Protein AF-A0A939A9L4-F1 (afdb_monomer)

Structure (mmCIF, N/CA/C/O backbone):
data_AF-A0A939A9L4-F1
#
_entry.id   AF-A0A939A9L4-F1
#
loop_
_atom_site.group_PDB
_atom_site.id
_atom_site.type_symbol
_atom_site.label_atom_id
_atom_site.label_alt_id
_atom_site.label_comp_id
_atom_site.label_asym_id
_atom_site.label_entity_id
_atom_site.label_seq_id
_atom_site.pdbx_PDB_ins_code
_atom_site.Cartn_x
_atom_site.Cartn_y
_atom_site.Cartn_z
_atom_site.occupancy
_atom_site.B_iso_or_equiv
_atom_site.auth_seq_id
_atom_site.auth_comp_id
_atom_site.auth_asym_id
_atom_site.auth_atom_id
_atom_site.pdbx_PDB_model_num
ATOM 1 N N . MET A 1 1 ? 27.264 31.096 -2.416 1.00 32.06 1 MET A N 1
ATOM 2 C CA . MET A 1 1 ? 27.927 30.562 -3.626 1.00 32.06 1 MET A CA 1
ATOM 3 C C . 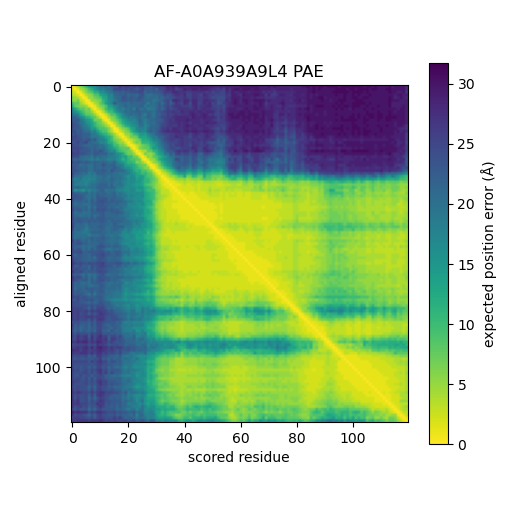MET A 1 1 ? 29.038 29.619 -3.184 1.00 32.06 1 MET A C 1
ATOM 5 O O . MET A 1 1 ? 30.077 30.097 -2.754 1.00 32.06 1 MET A O 1
ATOM 9 N N . GLN A 1 2 ? 28.815 28.304 -3.213 1.00 33.88 2 GLN A N 1
ATOM 10 C CA . GLN A 1 2 ? 29.848 27.302 -2.927 1.00 33.88 2 GLN A CA 1
ATOM 11 C C . GLN A 1 2 ? 29.929 26.345 -4.116 1.00 33.88 2 GLN A C 1
ATOM 13 O O . GLN A 1 2 ? 28.911 25.849 -4.593 1.00 33.88 2 GLN A O 1
ATOM 18 N N . LYS A 1 3 ? 31.145 26.206 -4.649 1.00 31.78 3 LYS A N 1
ATOM 19 C CA . LYS A 1 3 ? 31.475 25.467 -5.868 1.00 31.78 3 LYS A CA 1
ATOM 20 C C . LYS A 1 3 ? 31.262 23.967 -5.661 1.00 31.78 3 LYS A C 1
ATOM 22 O O . LYS A 1 3 ? 31.749 23.411 -4.683 1.00 31.78 3 LYS A O 1
ATOM 27 N N . ILE A 1 4 ? 30.596 23.327 -6.618 1.00 31.12 4 ILE A N 1
ATOM 28 C CA . ILE A 1 4 ? 30.567 21.870 -6.772 1.00 31.12 4 ILE A CA 1
ATOM 29 C C . ILE A 1 4 ? 31.824 21.487 -7.553 1.00 31.12 4 ILE A C 1
ATOM 31 O O . ILE A 1 4 ? 32.011 21.948 -8.679 1.00 31.12 4 ILE A O 1
ATOM 35 N N . GLN A 1 5 ? 32.694 20.683 -6.948 1.00 33.31 5 GLN A N 1
ATOM 36 C CA . GLN A 1 5 ? 33.866 20.118 -7.610 1.00 33.31 5 GLN A CA 1
ATOM 37 C C . GLN A 1 5 ? 33.521 18.697 -8.067 1.00 33.31 5 GLN A C 1
ATOM 39 O O . GLN A 1 5 ? 33.057 17.876 -7.279 1.00 33.31 5 GLN A O 1
ATOM 44 N N . LYS A 1 6 ? 33.666 18.457 -9.370 1.00 32.97 6 LYS A N 1
ATOM 45 C CA . LYS A 1 6 ? 33.382 17.193 -10.058 1.00 32.97 6 LYS A CA 1
ATOM 46 C C . LYS A 1 6 ? 34.563 16.241 -9.825 1.00 32.97 6 LYS A C 1
ATOM 48 O O . LYS A 1 6 ? 35.702 16.678 -9.966 1.00 32.97 6 LYS A O 1
ATOM 53 N N . CYS A 1 7 ? 34.303 14.988 -9.454 1.00 30.02 7 CYS A N 1
ATOM 54 C CA . CYS A 1 7 ? 35.334 13.948 -9.413 1.00 30.02 7 CYS A CA 1
ATOM 55 C C . CYS A 1 7 ? 35.335 13.189 -10.740 1.00 30.02 7 CYS A C 1
ATOM 57 O O . CYS A 1 7 ? 34.316 12.613 -11.123 1.00 30.02 7 CYS A O 1
ATOM 59 N N . ASP A 1 8 ? 36.483 13.196 -11.410 1.00 38.06 8 ASP A N 1
ATOM 60 C CA . ASP A 1 8 ? 36.776 12.367 -12.572 1.00 38.06 8 ASP A CA 1
ATOM 61 C C . ASP A 1 8 ? 37.254 10.992 -12.082 1.00 38.06 8 ASP A C 1
ATOM 63 O O . ASP A 1 8 ? 38.146 10.893 -11.239 1.00 38.06 8 ASP A O 1
ATOM 67 N N . CYS A 1 9 ? 36.636 9.919 -12.570 1.00 37.09 9 CYS A N 1
ATOM 68 C CA . CYS A 1 9 ? 37.064 8.545 -12.305 1.00 37.09 9 CYS A CA 1
ATOM 69 C C . CYS A 1 9 ? 37.120 7.799 -13.638 1.00 37.09 9 CYS A C 1
ATOM 71 O O . CYS A 1 9 ? 36.198 7.077 -14.013 1.00 37.09 9 CYS A O 1
ATOM 73 N N . GLU A 1 10 ? 38.201 8.036 -14.377 1.00 35.88 10 GLU A N 1
ATOM 74 C CA . GLU A 1 10 ? 38.665 7.129 -15.419 1.00 35.88 10 GLU A CA 1
ATOM 75 C C . GLU A 1 10 ? 39.222 5.866 -14.749 1.00 35.88 10 GLU A C 1
ATOM 77 O O . GLU A 1 10 ? 39.927 5.948 -13.745 1.00 35.88 10 GLU A O 1
ATOM 82 N N . ASN A 1 11 ? 38.943 4.712 -15.351 1.00 32.00 11 ASN A N 1
ATOM 83 C CA . ASN A 1 11 ? 39.471 3.381 -15.023 1.00 32.00 11 ASN A CA 1
ATOM 84 C C . ASN A 1 11 ? 38.650 2.579 -14.008 1.00 32.00 11 ASN A C 1
AT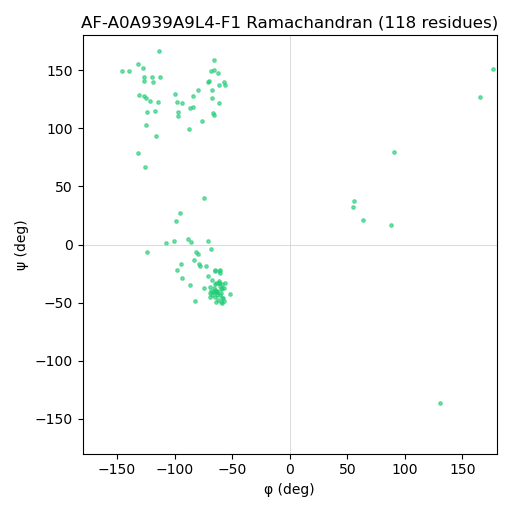OM 86 O O . ASN A 1 11 ? 38.986 2.424 -12.835 1.00 32.00 11 ASN A O 1
ATOM 90 N N . GLY A 1 12 ? 37.578 1.985 -14.538 1.00 43.22 12 GLY A N 1
ATOM 91 C CA . GLY A 1 12 ? 36.950 0.821 -13.936 1.00 43.22 12 GLY A CA 1
ATOM 92 C C . GLY A 1 12 ? 37.865 -0.406 -13.952 1.00 43.22 12 GLY A C 1
ATOM 93 O O . GLY A 1 12 ? 38.701 -0.556 -14.838 1.00 43.22 12 GLY A O 1
ATOM 94 N N . GLN A 1 13 ? 37.677 -1.270 -12.957 1.00 33.72 13 GLN A N 1
ATOM 95 C CA . GLN A 1 13 ? 37.380 -2.707 -13.055 1.00 33.72 13 GLN A CA 1
ATOM 96 C C . GLN A 1 13 ? 37.613 -3.341 -11.673 1.00 33.72 13 GLN A C 1
ATOM 98 O O . GLN A 1 13 ? 38.679 -3.184 -11.086 1.00 33.72 13 GLN A O 1
ATOM 103 N N . ALA A 1 14 ? 36.621 -4.068 -11.151 1.00 34.31 14 ALA A N 1
ATOM 104 C CA . ALA A 1 14 ? 36.776 -4.899 -9.957 1.00 34.31 14 ALA A CA 1
ATOM 105 C C . ALA A 1 14 ? 36.367 -6.334 -10.300 1.00 34.31 14 ALA A C 1
ATOM 107 O O . ALA A 1 14 ? 35.217 -6.614 -10.635 1.00 34.31 14 ALA A O 1
ATOM 108 N N . GLN A 1 15 ? 37.359 -7.219 -10.256 1.00 42.12 15 GLN A N 1
ATOM 109 C CA . GLN A 1 15 ? 37.302 -8.618 -10.652 1.00 42.12 15 GLN A CA 1
ATOM 110 C C . GLN A 1 15 ? 37.541 -9.507 -9.419 1.00 42.12 15 GLN A C 1
ATOM 112 O O . GLN A 1 15 ? 38.696 -9.783 -9.106 1.00 42.12 15 GLN A O 1
ATOM 117 N N . LYS A 1 16 ? 36.472 -9.953 -8.733 1.00 35.03 16 LYS A N 1
ATOM 118 C CA . LYS A 1 16 ? 36.314 -11.280 -8.076 1.00 35.03 16 LYS A CA 1
ATOM 119 C C . LYS A 1 16 ? 34.968 -11.401 -7.316 1.00 35.03 16 LYS A C 1
ATOM 121 O O . LYS A 1 16 ? 34.439 -10.378 -6.891 1.00 35.03 16 LYS A O 1
ATOM 126 N N . PRO A 1 17 ? 34.393 -12.615 -7.172 1.00 42.66 17 PRO A N 1
ATOM 127 C CA . PRO A 1 17 ? 32.973 -12.812 -6.849 1.00 42.66 17 PRO A CA 1
ATOM 128 C C . PRO A 1 17 ? 32.617 -13.018 -5.355 1.00 42.66 17 PRO A C 1
ATOM 130 O O . PRO A 1 17 ? 31.575 -13.607 -5.067 1.00 42.66 17 PRO A O 1
ATOM 133 N N . ASP A 1 18 ? 33.408 -12.496 -4.406 1.00 44.75 18 ASP A N 1
ATOM 134 C CA . ASP A 1 18 ? 33.253 -12.811 -2.968 1.00 44.75 18 ASP A CA 1
ATOM 135 C C . ASP A 1 18 ? 33.061 -11.552 -2.076 1.00 44.75 18 ASP A C 1
ATOM 137 O O . ASP A 1 18 ? 32.747 -11.661 -0.892 1.00 44.75 18 ASP A O 1
ATOM 141 N N . ASP A 1 19 ? 33.185 -10.342 -2.641 1.00 41.09 19 ASP A N 1
ATOM 142 C CA . ASP A 1 19 ? 33.303 -9.059 -1.913 1.00 41.09 19 ASP A CA 1
ATOM 143 C C . ASP A 1 19 ? 31.991 -8.249 -1.782 1.00 41.09 19 ASP A C 1
ATOM 145 O O . ASP A 1 19 ? 32.008 -7.041 -1.524 1.00 41.09 19 ASP A O 1
ATOM 149 N N . PHE A 1 20 ? 30.817 -8.875 -1.930 1.00 42.59 20 PHE A N 1
ATOM 150 C CA . PHE A 1 20 ? 29.533 -8.147 -1.968 1.00 42.59 20 PHE A CA 1
ATOM 151 C C . PHE A 1 20 ? 29.224 -7.350 -0.678 1.00 42.59 20 PHE A C 1
ATOM 153 O O . PHE A 1 20 ? 28.475 -6.376 -0.718 1.00 42.59 20 PHE A O 1
ATOM 160 N N . TYR A 1 21 ? 29.836 -7.702 0.461 1.00 47.25 21 TYR A N 1
ATOM 161 C CA . TYR A 1 21 ? 29.602 -7.035 1.750 1.00 47.25 21 TYR A CA 1
ATOM 162 C C . TYR A 1 21 ? 30.594 -5.906 2.089 1.00 47.25 21 TYR A C 1
ATOM 164 O O . TYR A 1 21 ? 30.279 -5.067 2.933 1.00 47.25 21 TYR A O 1
ATOM 172 N N . ALA A 1 22 ? 31.751 -5.814 1.424 1.00 37.84 22 ALA A N 1
ATOM 173 C CA . ALA A 1 22 ? 32.743 -4.763 1.698 1.00 37.84 22 ALA A CA 1
ATOM 174 C C . ALA A 1 22 ? 32.445 -3.432 0.972 1.00 37.84 22 ALA A C 1
ATOM 176 O O . ALA A 1 22 ? 32.989 -2.389 1.326 1.00 37.84 22 ALA A O 1
ATOM 177 N N . LEU A 1 23 ? 31.524 -3.441 0.001 1.00 40.00 23 LEU A N 1
ATOM 178 C CA . LEU A 1 23 ? 31.084 -2.262 -0.758 1.00 40.00 23 LEU A CA 1
ATOM 179 C C . LEU A 1 23 ? 29.950 -1.464 -0.083 1.00 40.00 23 LEU A C 1
ATOM 181 O O . LEU A 1 23 ? 29.495 -0.460 -0.636 1.00 40.00 23 LEU A O 1
ATOM 185 N N . CYS A 1 24 ? 29.499 -1.863 1.114 1.00 35.44 24 CYS A N 1
ATOM 186 C CA . CYS A 1 24 ? 28.407 -1.180 1.820 1.00 35.44 24 CYS A CA 1
ATOM 187 C C . CYS A 1 24 ? 28.743 0.286 2.156 1.00 35.44 24 CYS A C 1
ATOM 189 O O . CYS A 1 24 ? 27.867 1.148 2.116 1.00 35.44 24 CYS A O 1
ATOM 191 N N . SER A 1 25 ? 30.012 0.600 2.427 1.00 33.19 25 SER A N 1
ATOM 192 C CA . SER A 1 25 ? 30.463 1.968 2.715 1.00 33.19 25 SER A CA 1
ATOM 193 C C . SER A 1 25 ? 30.619 2.841 1.461 1.00 33.19 25 SER A C 1
ATOM 195 O O . SER A 1 25 ? 30.594 4.065 1.568 1.00 33.19 25 SER A O 1
ATOM 197 N N . ILE A 1 26 ? 30.723 2.244 0.267 1.00 47.38 26 ILE A N 1
ATOM 198 C CA . ILE A 1 26 ? 30.904 2.972 -1.001 1.00 47.38 26 ILE A CA 1
ATOM 199 C C . ILE A 1 26 ? 29.552 3.390 -1.606 1.00 47.38 26 ILE A C 1
ATOM 201 O O . ILE A 1 26 ? 29.425 4.506 -2.113 1.00 47.38 26 ILE A O 1
ATOM 205 N N . TRP A 1 27 ? 28.494 2.586 -1.450 1.00 37.84 27 TRP A N 1
ATOM 206 C CA . TRP A 1 27 ? 27.134 2.998 -1.841 1.00 37.84 27 TRP A CA 1
ATOM 207 C C . TRP A 1 27 ? 26.592 4.169 -1.016 1.00 37.84 27 TRP A C 1
ATOM 209 O O . TRP A 1 27 ? 25.740 4.919 -1.492 1.00 37.84 27 TRP A O 1
ATOM 219 N N . GLN A 1 28 ? 27.112 4.384 0.192 1.00 43.50 28 GLN A N 1
ATOM 220 C CA . GLN A 1 28 ? 26.678 5.488 1.044 1.00 43.50 28 GLN A CA 1
ATOM 221 C C . GLN A 1 28 ? 27.178 6.860 0.562 1.00 43.50 28 GLN A C 1
ATOM 223 O O . GLN A 1 28 ? 26.588 7.880 0.913 1.00 43.50 28 GLN A O 1
ATOM 228 N N . LEU A 1 29 ? 28.212 6.893 -0.290 1.00 44.38 29 LEU A N 1
ATOM 229 C CA . LEU A 1 29 ? 28.769 8.124 -0.864 1.00 44.38 29 LEU A CA 1
ATOM 230 C C . LEU A 1 29 ? 28.241 8.431 -2.278 1.00 44.38 29 LEU A C 1
ATOM 232 O O . LEU A 1 29 ? 28.216 9.596 -2.667 1.00 44.38 29 LEU A O 1
ATOM 236 N N . PHE A 1 30 ? 27.742 7.428 -3.013 1.00 43.59 30 PHE A N 1
ATOM 237 C CA . PHE A 1 30 ? 27.125 7.597 -4.343 1.00 43.59 30 PHE A CA 1
ATOM 238 C C . PHE A 1 30 ? 25.593 7.428 -4.358 1.00 43.59 30 PHE A C 1
ATOM 240 O O . PHE A 1 30 ? 24.964 7.569 -5.405 1.00 43.59 30 PHE A O 1
ATOM 247 N N . GLY A 1 31 ? 24.966 7.181 -3.203 1.00 45.41 31 GLY A N 1
ATOM 248 C CA . GLY A 1 31 ? 23.521 6.972 -3.024 1.00 45.41 31 GLY A CA 1
ATOM 249 C C . GLY A 1 31 ? 22.664 8.241 -3.122 1.00 45.41 31 GLY A C 1
ATOM 250 O O . GLY A 1 31 ? 21.736 8.448 -2.336 1.00 45.41 31 GLY A O 1
ATOM 251 N N . GLY A 1 32 ? 22.981 9.135 -4.055 1.00 56.44 32 GLY A N 1
ATOM 252 C CA . GLY A 1 32 ? 22.122 10.262 -4.385 1.00 56.44 32 GLY A CA 1
ATOM 253 C C . GLY A 1 32 ? 20.952 9.785 -5.236 1.00 56.44 32 GLY A C 1
ATOM 254 O O . GLY A 1 32 ? 21.116 9.513 -6.419 1.00 56.44 32 GLY A O 1
ATOM 255 N N . SER A 1 33 ? 19.752 9.709 -4.666 1.00 65.50 33 SER A N 1
ATOM 256 C CA . SER A 1 33 ? 18.535 9.620 -5.478 1.00 65.50 33 SER A CA 1
ATOM 257 C C . SER A 1 33 ? 18.430 10.881 -6.347 1.00 65.50 33 SER A C 1
ATOM 259 O O . SER A 1 33 ? 18.387 11.985 -5.796 1.00 65.50 33 SER A O 1
ATOM 261 N N . TYR A 1 34 ? 18.384 10.722 -7.675 1.00 79.00 34 TYR A N 1
ATOM 262 C CA . TYR A 1 34 ? 18.291 11.836 -8.634 1.00 79.00 34 TYR A CA 1
ATOM 263 C C . TYR A 1 34 ? 17.034 12.694 -8.406 1.00 79.00 34 TYR A C 1
ATOM 265 O O . TYR A 1 34 ? 17.078 13.914 -8.535 1.00 79.00 34 TYR A O 1
ATOM 273 N N . LEU A 1 35 ? 15.938 12.062 -7.974 1.00 84.00 35 LEU A N 1
ATOM 274 C CA . LEU A 1 35 ? 14.696 12.719 -7.575 1.00 84.00 35 LEU A CA 1
ATOM 275 C C . LEU A 1 35 ? 14.275 12.265 -6.177 1.00 84.00 35 LEU A C 1
ATOM 277 O O . LEU A 1 35 ? 14.394 11.089 -5.832 1.00 84.00 35 LEU A O 1
ATOM 281 N N . ARG A 1 36 ? 13.762 13.205 -5.376 1.00 86.56 36 ARG A N 1
ATOM 282 C CA . ARG A 1 36 ? 13.184 12.940 -4.054 1.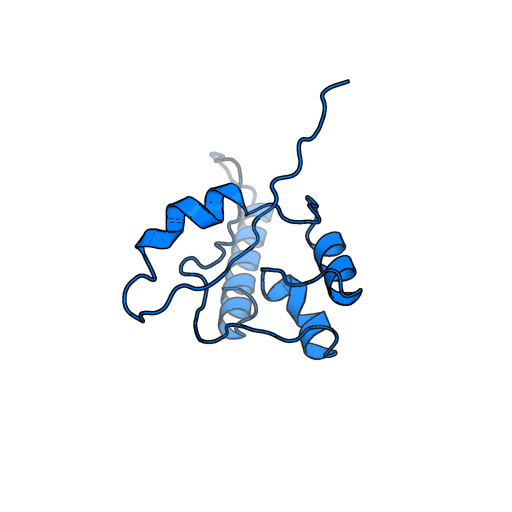00 86.56 36 ARG A CA 1
ATOM 283 C C . ARG A 1 36 ? 11.832 13.612 -3.946 1.00 86.56 36 ARG A C 1
ATOM 285 O O . ARG A 1 36 ? 11.718 14.816 -4.154 1.00 86.56 36 ARG A O 1
ATOM 292 N N . PHE A 1 37 ? 10.841 12.839 -3.536 1.00 88.00 37 PHE A N 1
ATOM 293 C CA . PHE A 1 37 ? 9.510 13.333 -3.227 1.00 88.00 37 PHE A CA 1
ATOM 294 C C . PHE A 1 37 ? 9.077 12.768 -1.876 1.00 88.00 37 PHE A C 1
ATOM 296 O O . PHE A 1 37 ? 9.551 11.717 -1.449 1.00 88.00 37 PHE A O 1
ATOM 303 N N . ASN A 1 38 ? 8.171 13.465 -1.202 1.00 91.25 38 ASN A N 1
ATOM 304 C CA . ASN A 1 38 ? 7.575 13.030 0.064 1.00 91.25 38 ASN A CA 1
ATOM 305 C C . ASN A 1 38 ? 6.173 12.423 -0.117 1.00 91.25 38 ASN A C 1
ATOM 307 O O . ASN A 1 38 ? 5.527 12.079 0.869 1.00 91.25 38 ASN A O 1
ATOM 311 N N . ASN A 1 39 ? 5.700 12.313 -1.359 1.00 91.81 39 ASN A N 1
ATOM 312 C CA . ASN A 1 39 ? 4.407 11.746 -1.704 1.00 91.81 39 ASN A CA 1
ATOM 313 C C . ASN A 1 39 ? 4.613 10.566 -2.656 1.00 91.81 39 ASN A C 1
ATOM 315 O O . ASN A 1 39 ? 5.185 10.720 -3.733 1.00 91.81 39 ASN A O 1
ATOM 319 N N . SER A 1 40 ? 4.108 9.402 -2.264 1.00 90.50 40 SER A N 1
ATOM 320 C CA . SER A 1 40 ? 4.181 8.166 -3.036 1.00 90.50 40 SER A CA 1
ATOM 321 C C . SER A 1 40 ? 3.475 8.232 -4.390 1.00 90.50 40 SER A C 1
ATOM 323 O O . SER A 1 40 ? 3.932 7.582 -5.323 1.00 90.50 40 SER A O 1
ATOM 325 N N . GLU A 1 41 ? 2.397 9.009 -4.528 1.00 92.88 41 GLU A N 1
ATOM 326 C CA . GLU A 1 41 ? 1.678 9.144 -5.805 1.00 92.88 41 GLU A CA 1
ATOM 327 C C . GLU A 1 41 ? 2.521 9.895 -6.838 1.00 92.88 41 GLU A C 1
ATOM 329 O O . GLU A 1 41 ? 2.630 9.470 -7.983 1.00 92.88 41 GLU A O 1
ATOM 334 N N . VAL A 1 42 ? 3.202 10.961 -6.412 1.00 94.19 42 VAL A N 1
ATOM 335 C CA . VAL A 1 42 ? 4.110 11.723 -7.283 1.00 94.19 42 VAL A CA 1
ATOM 336 C C . VAL A 1 42 ? 5.297 10.862 -7.713 1.00 94.19 42 VAL A C 1
ATOM 338 O O . VAL A 1 42 ? 5.715 10.917 -8.867 1.00 94.19 42 VAL A O 1
ATOM 341 N N . ILE A 1 43 ? 5.822 10.032 -6.804 1.00 93.75 43 ILE A N 1
ATOM 342 C CA . ILE A 1 43 ? 6.890 9.082 -7.134 1.00 93.75 43 ILE A CA 1
ATOM 343 C C . ILE A 1 43 ? 6.403 8.059 -8.166 1.00 93.75 43 ILE A C 1
ATOM 345 O O . ILE A 1 43 ? 7.129 7.768 -9.113 1.00 93.75 43 ILE A O 1
ATOM 349 N N . LEU A 1 44 ? 5.190 7.525 -7.997 1.00 94.38 44 LEU A N 1
ATOM 350 C CA . LEU A 1 44 ? 4.608 6.554 -8.921 1.00 94.38 44 LEU A CA 1
ATOM 351 C C . LEU A 1 44 ? 4.514 7.131 -10.339 1.00 94.38 44 LEU A C 1
ATOM 353 O O . LEU A 1 44 ? 5.013 6.515 -11.275 1.00 94.38 44 LEU A O 1
ATOM 357 N N . GLU A 1 45 ? 3.946 8.329 -10.481 1.00 94.44 45 GLU A N 1
ATOM 358 C CA . GLU A 1 45 ? 3.811 9.010 -11.774 1.00 94.44 45 GLU A CA 1
ATOM 359 C C . GLU A 1 45 ? 5.171 9.339 -12.402 1.00 94.44 45 GLU A C 1
ATOM 361 O O . GLU A 1 45 ? 5.375 9.128 -13.596 1.00 94.44 45 GLU A O 1
ATOM 366 N N . ALA A 1 46 ? 6.145 9.787 -11.603 1.00 93.00 46 ALA A N 1
ATOM 367 C CA . ALA A 1 46 ? 7.495 10.045 -12.098 1.00 93.00 46 ALA A CA 1
ATOM 368 C C . ALA A 1 46 ? 8.139 8.776 -12.683 1.00 93.00 46 ALA A C 1
ATOM 370 O O . ALA A 1 46 ? 8.785 8.824 -13.729 1.00 93.00 46 ALA A O 1
ATOM 371 N N . VAL A 1 47 ? 7.952 7.630 -12.025 1.00 93.75 47 VAL A N 1
ATOM 372 C CA . VAL A 1 47 ? 8.527 6.348 -12.455 1.00 93.75 47 VAL A CA 1
ATOM 373 C C . VAL A 1 47 ? 7.791 5.788 -13.670 1.00 93.75 47 VAL A C 1
ATOM 375 O O . VAL A 1 47 ? 8.451 5.289 -14.577 1.00 93.75 47 VAL A O 1
ATOM 378 N N . ILE A 1 48 ? 6.464 5.941 -13.745 1.00 94.62 48 ILE A N 1
ATOM 379 C CA . ILE A 1 48 ? 5.687 5.653 -14.964 1.00 94.62 48 ILE A CA 1
ATOM 380 C C . ILE A 1 48 ? 6.196 6.515 -16.131 1.00 94.62 48 ILE A C 1
ATOM 382 O O . ILE A 1 48 ? 6.335 6.028 -17.249 1.00 94.62 48 ILE A O 1
ATOM 386 N N . GLY A 1 49 ? 6.568 7.770 -15.863 1.00 93.25 49 GLY A N 1
ATOM 387 C CA . GLY A 1 49 ? 7.221 8.670 -16.817 1.00 93.25 49 GLY A CA 1
ATOM 388 C C . GLY A 1 49 ? 8.678 8.325 -17.158 1.00 93.25 49 GLY A C 1
ATOM 389 O O . GLY A 1 49 ? 9.313 9.072 -17.900 1.00 93.25 49 GLY A O 1
ATOM 390 N N . GLY A 1 50 ? 9.230 7.226 -16.634 1.00 91.44 50 GLY A N 1
ATOM 391 C CA . GLY A 1 50 ? 10.581 6.757 -16.952 1.00 91.44 50 GLY A CA 1
ATOM 392 C C . GLY A 1 50 ? 11.695 7.349 -16.084 1.00 91.44 50 GLY A C 1
ATOM 393 O O . GLY A 1 50 ? 12.865 7.246 -16.447 1.00 91.44 50 GLY A O 1
ATOM 394 N N . ALA A 1 51 ? 11.380 7.939 -14.926 1.00 90.06 51 ALA A N 1
ATOM 395 C CA . ALA A 1 51 ? 12.384 8.535 -14.037 1.00 90.06 51 ALA A CA 1
ATOM 396 C C . ALA A 1 51 ? 13.340 7.526 -13.359 1.00 90.06 51 ALA A C 1
ATOM 398 O O . ALA A 1 51 ? 14.257 7.944 -12.649 1.00 90.06 51 ALA A O 1
ATOM 399 N N . GLY A 1 52 ? 13.146 6.216 -13.558 1.00 90.31 52 GLY A N 1
ATOM 400 C CA . GLY A 1 52 ? 14.070 5.171 -13.115 1.00 90.31 52 GLY A CA 1
ATOM 401 C C . GLY A 1 52 ? 13.389 4.031 -12.361 1.00 90.31 52 GLY A C 1
ATOM 402 O O . GLY A 1 52 ? 12.350 3.533 -12.775 1.00 90.31 52 GLY A O 1
ATOM 403 N N . VAL A 1 53 ? 14.008 3.597 -11.261 1.00 91.12 53 VAL A N 1
ATOM 404 C CA . VAL A 1 53 ? 13.551 2.483 -10.415 1.00 91.12 53 VAL A CA 1
ATOM 405 C C . VAL A 1 53 ? 13.124 3.017 -9.050 1.00 91.12 53 VAL A C 1
ATOM 407 O O . VAL A 1 53 ? 13.749 3.931 -8.513 1.00 91.12 53 VAL A O 1
ATOM 410 N N . VAL A 1 54 ? 12.087 2.417 -8.463 1.00 91.12 54 VAL A N 1
ATOM 411 C CA . VAL A 1 54 ? 11.589 2.771 -7.131 1.00 91.12 54 VAL A CA 1
ATOM 412 C C . VAL A 1 54 ? 11.205 1.533 -6.328 1.00 91.12 54 VAL A C 1
ATOM 414 O O . VAL A 1 54 ? 10.736 0.538 -6.877 1.00 91.12 54 VAL A O 1
ATOM 417 N N . GLN A 1 55 ? 11.347 1.631 -5.009 1.00 88.75 55 GLN A N 1
ATOM 418 C CA . GLN A 1 55 ? 10.705 0.736 -4.059 1.00 88.75 55 GLN A CA 1
ATOM 419 C C . GLN A 1 55 ? 9.418 1.384 -3.527 1.00 88.75 55 GLN A C 1
ATOM 421 O O . GLN A 1 55 ? 9.471 2.406 -2.844 1.00 88.75 55 GLN A O 1
ATOM 426 N N . LEU A 1 56 ? 8.262 0.799 -3.846 1.00 89.12 56 LEU A N 1
ATOM 427 C CA . LEU A 1 56 ? 6.953 1.254 -3.371 1.00 89.12 56 LEU A CA 1
ATOM 428 C C . LEU A 1 56 ? 6.177 0.099 -2.727 1.00 89.12 56 LEU A C 1
ATOM 430 O O . LEU A 1 56 ? 6.342 -1.048 -3.147 1.00 89.12 56 LEU A O 1
ATOM 434 N N . PRO A 1 57 ? 5.287 0.394 -1.762 1.00 88.81 57 PRO A N 1
ATOM 435 C CA . PRO A 1 57 ? 4.326 -0.582 -1.270 1.00 88.81 57 PRO A CA 1
ATOM 436 C C . PRO A 1 57 ? 3.464 -1.132 -2.409 1.00 88.81 57 PRO A C 1
ATOM 438 O O . PRO A 1 57 ? 2.995 -0.378 -3.273 1.00 88.81 57 PRO A O 1
ATOM 441 N N . LYS A 1 58 ? 3.183 -2.437 -2.376 1.00 88.25 58 LYS A N 1
ATOM 442 C CA . LYS A 1 58 ? 2.454 -3.117 -3.450 1.00 88.25 58 LYS A CA 1
ATOM 443 C C . LYS A 1 58 ? 1.059 -2.542 -3.685 1.00 88.25 58 LYS A C 1
ATOM 445 O O . LYS A 1 58 ? 0.680 -2.357 -4.836 1.00 88.25 58 LYS A O 1
ATOM 450 N N . PHE A 1 59 ? 0.332 -2.151 -2.639 1.00 88.81 59 PHE A N 1
ATOM 451 C CA . PHE A 1 59 ? -0.998 -1.540 -2.777 1.00 88.81 59 PHE A CA 1
ATOM 452 C C . PHE A 1 59 ? -1.010 -0.224 -3.578 1.00 88.81 59 PHE A C 1
ATOM 454 O O . PHE A 1 59 ? -2.040 0.117 -4.158 1.00 88.81 59 PHE A O 1
ATOM 461 N N . ILE A 1 60 ? 0.116 0.499 -3.645 1.00 91.75 60 ILE A N 1
ATOM 462 C CA . ILE A 1 60 ? 0.258 1.726 -4.447 1.00 91.75 60 ILE A CA 1
ATOM 463 C C . ILE A 1 60 ? 0.558 1.364 -5.903 1.00 91.75 60 ILE A C 1
ATOM 465 O O . ILE A 1 60 ? -0.108 1.841 -6.820 1.00 91.75 60 ILE A O 1
ATOM 469 N N . ALA A 1 61 ? 1.529 0.473 -6.119 1.00 91.81 61 ALA A N 1
ATOM 470 C CA . ALA A 1 61 ? 1.984 0.093 -7.454 1.00 91.81 61 ALA A CA 1
ATOM 471 C C . ALA A 1 61 ? 1.055 -0.907 -8.171 1.00 91.81 61 ALA A C 1
ATOM 473 O O . ALA A 1 61 ? 1.129 -1.037 -9.391 1.00 91.81 61 ALA A O 1
ATOM 474 N N . ALA A 1 62 ? 0.159 -1.596 -7.452 1.00 91.31 62 ALA A N 1
ATOM 475 C CA . ALA A 1 62 ? -0.649 -2.704 -7.968 1.00 91.31 62 ALA A CA 1
ATOM 476 C C . ALA A 1 62 ? -1.401 -2.358 -9.259 1.00 91.31 62 ALA A C 1
ATOM 478 O O . ALA A 1 62 ? -1.413 -3.150 -10.199 1.00 91.31 62 ALA A O 1
ATOM 479 N N . LYS A 1 63 ? -1.999 -1.162 -9.333 1.00 93.00 63 LYS A N 1
ATOM 480 C CA . LYS A 1 63 ? -2.734 -0.716 -10.527 1.00 93.00 63 LYS A CA 1
ATOM 481 C C . LYS A 1 63 ? -1.810 -0.493 -11.723 1.00 93.00 63 LYS A C 1
ATOM 483 O O . LYS A 1 63 ? -2.154 -0.911 -12.822 1.00 93.00 63 LYS A O 1
ATOM 488 N N . ALA A 1 64 ? -0.661 0.142 -11.511 1.00 93.44 64 ALA A N 1
ATOM 489 C CA . ALA A 1 64 ? 0.311 0.419 -12.566 1.00 93.44 64 ALA A CA 1
ATOM 490 C C . ALA A 1 64 ? 0.982 -0.873 -13.068 1.00 93.44 64 ALA A C 1
ATOM 492 O O . ALA A 1 64 ? 1.163 -1.057 -14.268 1.00 93.44 64 ALA A O 1
ATOM 493 N N . ILE A 1 65 ? 1.248 -1.826 -12.168 1.00 93.19 65 ILE A N 1
ATOM 494 C CA . ILE A 1 65 ? 1.734 -3.166 -12.528 1.00 93.19 65 ILE A CA 1
ATOM 495 C C . ILE A 1 65 ? 0.676 -3.923 -13.342 1.00 93.19 65 ILE A C 1
ATOM 497 O O . ILE A 1 65 ? 0.994 -4.502 -14.378 1.00 93.19 65 ILE A O 1
ATOM 501 N N . ALA A 1 66 ? -0.595 -3.887 -12.924 1.00 93.69 66 ALA A N 1
ATOM 502 C CA . ALA A 1 66 ? -1.685 -4.545 -13.648 1.00 93.69 66 ALA A CA 1
ATOM 503 C C . ALA A 1 66 ? -1.878 -3.986 -15.070 1.00 93.69 66 ALA A C 1
ATOM 505 O O . ALA A 1 66 ? -2.218 -4.736 -15.983 1.00 93.69 66 ALA A O 1
ATOM 506 N N . ARG A 1 67 ? -1.627 -2.686 -15.268 1.00 95.44 67 ARG A N 1
ATOM 507 C CA . ARG A 1 67 ? -1.652 -2.021 -16.582 1.00 95.44 67 ARG A CA 1
ATOM 508 C C . ARG A 1 67 ? -0.389 -2.235 -17.414 1.00 95.44 67 ARG A C 1
ATOM 510 O O . ARG A 1 67 ? -0.397 -1.905 -18.592 1.00 95.44 67 ARG A O 1
ATOM 517 N N . ARG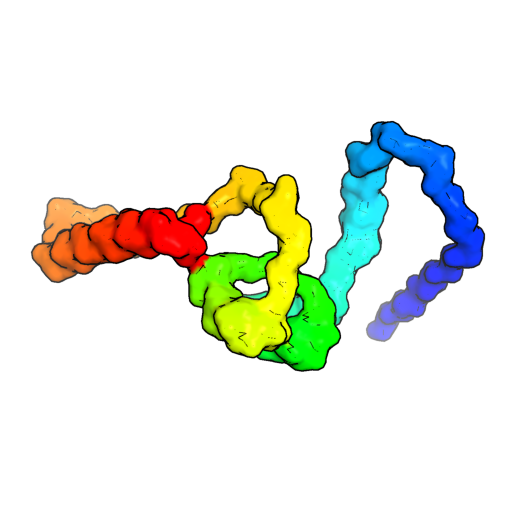 A 1 68 ? 0.657 -2.832 -16.830 1.00 93.62 68 ARG A N 1
ATOM 518 C CA . ARG A 1 68 ? 2.006 -2.962 -17.407 1.00 93.62 68 ARG A CA 1
ATOM 519 C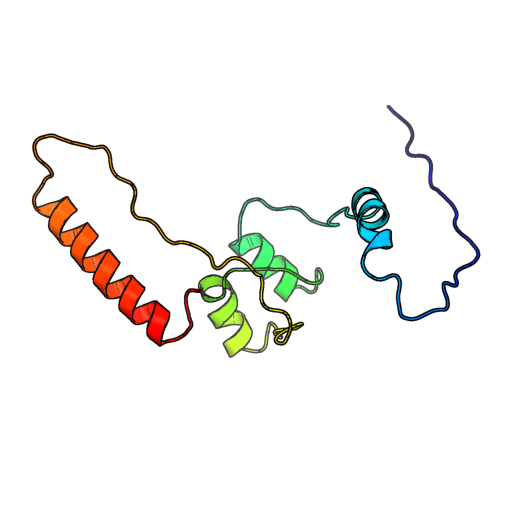 C . ARG A 1 68 ? 2.732 -1.634 -17.632 1.00 93.62 68 ARG A C 1
ATOM 521 O O . ARG A 1 68 ? 3.703 -1.602 -18.379 1.00 93.62 68 ARG A O 1
ATOM 528 N N . ASP A 1 69 ? 2.316 -0.580 -16.937 1.00 94.81 69 ASP A N 1
ATOM 529 C CA . ASP A 1 69 ? 3.055 0.687 -16.892 1.00 94.81 69 ASP A CA 1
ATOM 530 C C . ASP A 1 69 ? 4.343 0.531 -16.065 1.00 94.81 69 ASP A C 1
ATOM 532 O O . ASP A 1 69 ? 5.332 1.218 -16.293 1.00 94.81 69 ASP A O 1
ATOM 536 N N . LEU A 1 70 ? 4.338 -0.407 -15.107 1.00 93.88 70 LEU A N 1
ATOM 537 C CA . LEU A 1 70 ? 5.488 -0.764 -14.278 1.00 93.88 70 LEU A CA 1
ATOM 538 C C . LEU A 1 70 ? 5.767 -2.264 -14.328 1.00 93.88 70 LEU A C 1
ATOM 540 O O . LEU A 1 70 ? 4.848 -3.086 -14.322 1.00 93.88 70 LEU A O 1
ATOM 544 N N . GLN A 1 71 ? 7.051 -2.617 -14.286 1.00 93.19 71 GLN A N 1
ATOM 545 C CA . GLN A 1 71 ? 7.512 -3.999 -14.226 1.00 93.19 71 GLN A CA 1
ATOM 546 C C . GLN A 1 71 ? 8.209 -4.276 -12.883 1.00 93.19 71 GLN A C 1
ATOM 548 O O . GLN A 1 71 ? 9.198 -3.613 -12.567 1.00 93.19 71 GLN A O 1
ATOM 553 N N . PRO A 1 72 ? 7.744 -5.264 -12.094 1.00 91.56 72 PRO A N 1
ATOM 554 C CA . PRO A 1 72 ? 8.416 -5.649 -10.859 1.00 91.56 72 PRO A CA 1
ATOM 555 C C . PRO A 1 72 ? 9.779 -6.281 -11.152 1.00 91.56 72 PRO A C 1
ATOM 557 O O . PRO A 1 72 ? 9.878 -7.265 -11.891 1.00 91.56 72 PRO A O 1
ATOM 560 N N . ILE A 1 73 ? 10.818 -5.745 -10.522 1.00 90.94 73 ILE A N 1
ATOM 561 C CA . ILE A 1 73 ? 12.191 -6.254 -10.590 1.00 90.94 73 ILE A CA 1
ATOM 562 C C . ILE A 1 73 ? 12.625 -6.798 -9.225 1.00 90.94 73 ILE A C 1
ATOM 564 O O . ILE A 1 73 ? 11.966 -6.541 -8.221 1.00 90.94 73 ILE A O 1
ATOM 568 N N . LEU A 1 74 ? 13.734 -7.546 -9.189 1.00 89.81 74 LEU A N 1
ATOM 569 C CA . LEU A 1 74 ? 14.319 -8.089 -7.951 1.00 89.81 74 LEU A CA 1
ATOM 570 C C . LEU A 1 74 ? 13.341 -8.930 -7.107 1.00 89.81 74 LEU A C 1
ATOM 572 O O . LEU A 1 74 ? 13.458 -8.994 -5.889 1.00 89.81 74 LEU A O 1
ATOM 576 N N . GLN A 1 75 ? 12.402 -9.630 -7.749 1.00 86.56 75 GLN A N 1
ATOM 577 C CA . GLN A 1 75 ? 11.365 -10.416 -7.061 1.00 86.56 75 GLN A CA 1
ATOM 578 C C . GLN A 1 75 ? 11.934 -11.548 -6.180 1.00 86.56 75 GLN A C 1
ATOM 580 O O . GLN A 1 75 ? 11.288 -11.971 -5.228 1.00 86.56 75 GLN A O 1
ATOM 585 N N . PHE A 1 76 ? 13.158 -12.009 -6.464 1.00 87.56 76 PHE A N 1
ATOM 586 C CA . PHE A 1 76 ? 13.876 -13.009 -5.659 1.00 87.56 76 PHE A CA 1
ATOM 587 C C . PHE A 1 76 ? 14.573 -12.429 -4.418 1.00 87.56 76 PHE A C 1
ATOM 589 O O . PHE A 1 76 ? 15.099 -13.183 -3.604 1.00 87.56 76 PHE A O 1
ATOM 596 N N . TYR A 1 77 ? 14.573 -11.105 -4.270 1.00 87.00 77 TYR A N 1
ATOM 597 C CA . TYR A 1 77 ? 15.195 -10.383 -3.164 1.00 87.00 77 TYR A CA 1
ATOM 598 C C . TYR A 1 77 ? 14.161 -9.463 -2.504 1.00 87.00 77 TYR A C 1
ATOM 600 O O . TYR A 1 77 ? 14.270 -8.237 -2.609 1.00 87.00 77 TYR A O 1
ATOM 608 N N . PRO A 1 78 ? 13.122 -10.024 -1.856 1.00 79.75 78 PRO A N 1
ATOM 609 C CA . PRO A 1 78 ? 12.129 -9.208 -1.182 1.00 79.75 78 PRO A CA 1
ATOM 610 C C . PRO A 1 78 ? 12.782 -8.395 -0.053 1.00 79.75 78 PRO A C 1
ATOM 612 O O . PRO A 1 78 ? 13.743 -8.860 0.574 1.00 79.75 78 PRO A O 1
ATOM 615 N N . PRO A 1 79 ? 12.275 -7.184 0.236 1.00 78.81 79 PRO A N 1
ATOM 616 C CA . PRO A 1 79 ? 12.723 -6.437 1.400 1.00 78.81 79 PRO A CA 1
ATOM 617 C C . PRO A 1 79 ? 12.538 -7.273 2.669 1.00 78.81 79 PRO A C 1
ATOM 619 O O . PRO A 1 79 ? 11.508 -7.911 2.864 1.00 78.81 79 PRO A O 1
ATOM 622 N N . GLN A 1 80 ? 13.544 -7.248 3.544 1.00 71.06 80 GLN A N 1
ATOM 623 C CA . GLN A 1 80 ? 13.555 -8.054 4.773 1.00 71.06 80 GLN A CA 1
ATOM 624 C C . GLN A 1 80 ? 12.443 -7.659 5.758 1.00 71.06 80 GLN A C 1
ATOM 626 O O . GLN A 1 80 ? 12.049 -8.460 6.603 1.00 71.06 80 GLN A O 1
ATOM 631 N N . THR A 1 81 ? 11.926 -6.435 5.637 1.00 68.69 81 THR A N 1
ATOM 632 C CA . THR A 1 81 ? 10.902 -5.880 6.520 1.00 68.69 81 THR A CA 1
ATOM 633 C C . THR A 1 81 ? 9.643 -5.586 5.712 1.00 68.69 81 THR A C 1
ATOM 635 O O . THR A 1 81 ? 9.655 -4.713 4.843 1.00 68.69 81 THR A O 1
ATOM 638 N N . GLY A 1 82 ? 8.557 -6.302 6.016 1.00 68.62 82 GLY A N 1
ATOM 639 C CA . GLY A 1 82 ? 7.217 -5.973 5.524 1.00 68.62 82 GLY A CA 1
ATOM 640 C C . GLY A 1 82 ? 6.715 -4.643 6.094 1.00 68.62 82 GLY A C 1
ATOM 641 O O . GLY A 1 82 ? 7.193 -4.162 7.127 1.00 68.62 82 GLY A O 1
ATOM 642 N N . LEU A 1 83 ? 5.744 -4.025 5.427 1.00 76.00 83 LEU A N 1
ATOM 643 C CA . LEU A 1 83 ? 5.210 -2.727 5.833 1.00 76.00 83 LEU A CA 1
ATOM 644 C C . LEU A 1 83 ? 4.074 -2.910 6.841 1.00 76.00 83 LEU A C 1
ATOM 646 O O . LEU A 1 83 ? 2.921 -3.138 6.483 1.00 76.00 83 LEU A O 1
ATOM 650 N N . ALA A 1 84 ? 4.381 -2.738 8.126 1.00 80.88 84 ALA A N 1
ATOM 651 C CA . ALA A 1 84 ? 3.374 -2.828 9.177 1.00 80.88 84 ALA A CA 1
ATOM 652 C C . ALA A 1 84 ? 2.330 -1.696 9.069 1.00 80.88 84 ALA A C 1
ATOM 654 O O . ALA A 1 84 ? 2.622 -0.531 9.344 1.00 80.88 84 ALA A O 1
ATOM 655 N N . ILE A 1 85 ? 1.084 -2.046 8.729 1.00 85.38 85 ILE A N 1
ATOM 656 C CA . ILE A 1 85 ? -0.063 -1.130 8.810 1.00 85.38 85 ILE A CA 1
ATOM 657 C C . ILE A 1 85 ? -0.651 -1.191 10.220 1.00 85.38 85 ILE A C 1
ATOM 659 O O . ILE A 1 85 ? -1.163 -2.226 10.649 1.00 85.38 85 ILE A O 1
ATOM 663 N N . ALA A 1 86 ? -0.622 -0.063 10.928 1.00 89.00 86 ALA A N 1
ATOM 664 C CA . ALA A 1 86 ? -1.156 0.058 12.279 1.00 89.00 86 ALA A CA 1
ATOM 665 C C . ALA A 1 86 ? -2.273 1.105 12.355 1.00 89.00 86 ALA A C 1
ATOM 667 O O . ALA A 1 86 ? -2.212 2.159 11.723 1.00 89.00 86 ALA A O 1
ATOM 668 N N . VAL A 1 87 ? -3.279 0.832 13.187 1.00 90.88 87 VAL A N 1
ATOM 669 C CA . VAL A 1 87 ? -4.299 1.817 13.562 1.00 90.88 87 VAL A CA 1
ATOM 670 C C . VAL A 1 87 ? -3.899 2.422 14.903 1.00 90.88 87 VAL A C 1
ATOM 672 O O . VAL A 1 87 ? -3.936 1.744 15.928 1.00 90.88 87 VAL A O 1
ATOM 675 N N . LEU A 1 88 ? -3.517 3.698 14.899 1.00 91.75 88 LEU A N 1
ATOM 676 C CA . LEU A 1 88 ? -3.106 4.428 16.098 1.00 91.75 88 LEU A CA 1
ATOM 677 C C . LEU A 1 88 ? -4.253 5.299 16.611 1.00 91.75 88 LEU A C 1
ATOM 679 O O . LEU A 1 88 ? -4.850 6.072 15.863 1.00 91.75 88 LEU A O 1
ATOM 683 N N . TYR A 1 89 ? -4.554 5.188 17.902 1.00 89.88 89 TYR A N 1
ATOM 684 C CA . TYR A 1 89 ? -5.542 6.026 18.573 1.00 89.88 89 TYR A CA 1
ATOM 685 C C . TYR A 1 89 ? -5.120 6.313 20.020 1.00 89.88 89 TYR A C 1
ATOM 687 O O . TYR A 1 89 ? -4.478 5.470 20.649 1.00 89.88 89 TYR A O 1
ATOM 695 N N . PRO A 1 90 ? -5.486 7.480 20.584 1.00 88.69 90 PRO A N 1
ATOM 696 C CA . PRO A 1 90 ? -5.174 7.800 21.970 1.00 88.69 90 PRO A CA 1
ATOM 697 C C . PRO A 1 90 ? -5.822 6.807 22.934 1.00 88.69 90 PRO A C 1
ATOM 699 O O . PRO A 1 90 ? -7.009 6.485 22.810 1.00 88.69 90 PRO A O 1
ATOM 702 N N . GLN A 1 91 ? -5.067 6.378 23.941 1.00 83.75 91 GLN A N 1
ATOM 703 C CA . GLN A 1 91 ? -5.599 5.549 25.011 1.00 83.75 91 GLN A CA 1
ATOM 704 C C . GLN A 1 91 ? -6.605 6.370 25.833 1.00 83.75 91 GLN A C 1
ATOM 706 O O . GLN A 1 91 ? -6.250 7.341 26.497 1.00 83.75 91 GLN A O 1
ATOM 711 N N . LYS A 1 92 ? -7.887 5.999 25.775 1.00 83.94 92 LYS A N 1
ATOM 712 C CA . LYS A 1 92 ? -8.966 6.618 26.559 1.00 83.94 92 LYS A CA 1
ATOM 713 C C . LYS A 1 92 ? -9.596 5.576 27.472 1.00 83.94 92 LYS A C 1
ATOM 715 O O . LYS A 1 92 ? -9.844 4.456 27.033 1.00 83.94 92 LYS A O 1
ATOM 720 N N . ARG A 1 93 ? -9.927 5.964 28.712 1.00 77.06 93 ARG A N 1
ATOM 721 C CA . ARG A 1 93 ? -10.614 5.090 29.687 1.00 77.06 93 ARG A CA 1
ATOM 722 C C . ARG A 1 93 ? -11.944 4.545 29.139 1.00 77.06 93 ARG A C 1
ATOM 724 O O . ARG A 1 93 ? -12.282 3.399 29.401 1.00 77.06 93 ARG A O 1
ATOM 731 N N . TYR A 1 94 ? -12.636 5.330 28.309 1.00 82.75 94 TYR A N 1
ATOM 732 C CA . TYR A 1 94 ? -13.808 4.896 27.547 1.00 82.75 94 TYR A CA 1
ATOM 733 C C . TYR A 1 94 ? -13.589 5.161 26.054 1.00 82.75 94 TYR A C 1
ATOM 735 O O . TYR A 1 94 ? -13.691 6.297 25.588 1.00 82.75 94 TYR A O 1
ATOM 743 N N . LEU A 1 95 ? -13.267 4.116 25.287 1.00 87.31 95 LEU A N 1
ATOM 744 C CA . LEU A 1 95 ? -13.240 4.207 23.825 1.00 87.31 95 LEU A CA 1
ATOM 745 C C . LEU A 1 95 ? -14.681 4.324 23.304 1.00 87.31 95 LEU A C 1
ATOM 747 O O . LEU A 1 95 ? -15.578 3.647 23.815 1.00 87.31 95 LEU A O 1
ATOM 751 N N . SER A 1 96 ? -14.929 5.163 22.299 1.00 90.56 96 SER A N 1
ATOM 752 C CA . SER A 1 96 ? -16.272 5.263 21.719 1.00 90.56 96 SER A CA 1
ATOM 753 C C . SER A 1 96 ? -16.632 3.975 20.971 1.00 90.56 96 SER A C 1
ATOM 755 O O . SER A 1 96 ? -15.766 3.306 20.399 1.00 90.56 96 SER A O 1
ATOM 757 N N . ALA A 1 97 ? -17.922 3.626 20.944 1.00 92.75 97 ALA A N 1
ATOM 758 C CA . ALA A 1 97 ? -18.396 2.463 20.191 1.00 92.75 97 ALA A CA 1
ATOM 759 C C . ALA A 1 97 ? -18.026 2.562 18.699 1.00 92.75 97 ALA A C 1
ATOM 761 O O . ALA A 1 97 ? -17.599 1.576 18.107 1.00 92.75 97 ALA A O 1
ATOM 762 N N . LYS A 1 98 ? -18.083 3.773 18.127 1.00 93.56 98 LYS A N 1
ATOM 763 C CA . LYS A 1 98 ? -17.700 4.047 16.735 1.00 93.56 98 LYS A CA 1
ATOM 764 C C . LYS A 1 98 ? -16.242 3.679 16.445 1.00 93.56 98 LYS A C 1
ATOM 766 O O . LYS A 1 98 ? -15.976 3.021 15.446 1.00 93.56 98 LYS A O 1
ATOM 771 N N . VAL A 1 99 ? -15.307 4.055 17.324 1.00 93.31 99 VAL A N 1
ATOM 772 C CA . VAL A 1 99 ? -13.885 3.717 17.144 1.00 93.31 99 VAL A CA 1
ATOM 773 C C . VAL A 1 99 ? -13.660 2.214 17.301 1.00 93.31 99 VAL A C 1
ATOM 775 O O . VAL A 1 99 ? -12.935 1.641 16.499 1.00 93.31 99 VAL A O 1
ATOM 778 N N . ARG A 1 100 ? -14.324 1.547 18.258 1.00 91.50 100 ARG A N 1
ATOM 779 C CA . ARG A 1 100 ? -14.239 0.078 18.393 1.00 91.50 100 ARG A CA 1
ATOM 780 C C . ARG A 1 100 ? -14.668 -0.647 17.119 1.00 91.50 100 ARG A C 1
ATOM 782 O O . ARG A 1 100 ? -13.951 -1.527 16.654 1.00 91.50 100 ARG A O 1
ATOM 789 N N . VAL A 1 101 ? -15.821 -0.2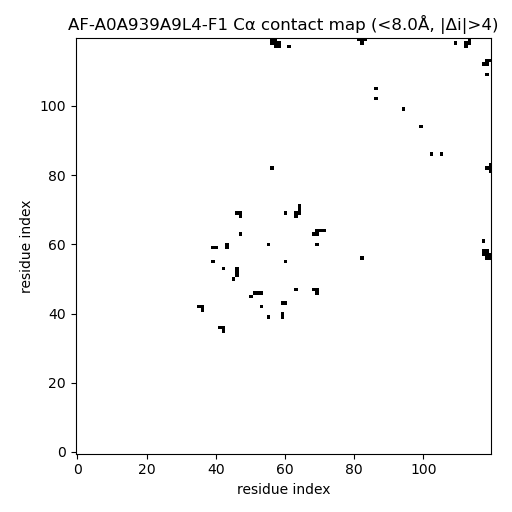74 16.562 1.00 95.25 101 VAL A N 1
ATOM 790 C CA . VAL A 1 101 ? -16.337 -0.880 15.326 1.00 95.25 101 VAL A CA 1
ATOM 791 C C . VAL A 1 101 ? -15.401 -0.592 14.152 1.00 95.25 101 VAL A C 1
ATOM 793 O O . VAL A 1 101 ? -15.107 -1.501 13.385 1.00 95.25 101 VAL A O 1
ATOM 796 N N . PHE A 1 102 ? -14.867 0.629 14.049 1.00 95.06 102 PHE A N 1
ATOM 797 C CA . PHE A 1 102 ? -13.895 0.980 13.013 1.00 95.06 102 PHE A CA 1
ATOM 798 C C . PHE A 1 102 ? -12.599 0.165 13.115 1.00 95.06 102 PHE A C 1
ATOM 800 O O . PHE A 1 102 ? -12.157 -0.392 12.119 1.00 95.06 102 PHE A O 1
ATOM 807 N N . VAL A 1 103 ? -12.006 0.048 14.308 1.00 93.69 103 VAL A N 1
ATOM 808 C CA . VAL A 1 103 ? -10.784 -0.747 14.521 1.00 93.69 103 VAL A CA 1
ATOM 809 C C . VAL A 1 103 ? -11.027 -2.210 14.156 1.00 93.69 103 VAL A C 1
ATOM 811 O O . VAL A 1 103 ? -10.204 -2.807 13.466 1.00 93.69 103 VAL A O 1
ATOM 814 N N . LYS A 1 104 ? -12.174 -2.769 14.563 1.00 94.00 104 LYS A N 1
ATOM 815 C CA . LYS A 1 104 ? -12.565 -4.134 14.197 1.00 94.00 104 LYS A CA 1
ATOM 816 C C . LYS A 1 104 ? -12.669 -4.300 12.678 1.00 94.00 104 LYS A C 1
ATOM 818 O O . LYS A 1 104 ? -12.059 -5.212 12.131 1.00 94.00 104 LYS A O 1
ATOM 823 N N . PHE A 1 105 ? -13.372 -3.391 12.006 1.00 95.50 105 PHE A N 1
ATOM 824 C CA . PHE A 1 105 ? -13.500 -3.394 10.549 1.00 95.50 105 PHE A CA 1
ATOM 825 C C . PHE A 1 105 ? -12.137 -3.311 9.851 1.00 95.50 105 PHE A C 1
ATOM 827 O O . PHE A 1 105 ? -11.858 -4.090 8.945 1.00 95.50 105 PHE A O 1
ATOM 834 N N . MET A 1 106 ? -11.261 -2.405 10.296 1.00 94.88 106 MET A N 1
ATOM 835 C CA . MET A 1 106 ? -9.926 -2.249 9.719 1.00 94.88 106 MET A CA 1
ATOM 836 C C . MET A 1 106 ? -9.072 -3.503 9.903 1.00 94.88 106 MET A C 1
ATOM 838 O O . MET A 1 106 ? -8.381 -3.887 8.967 1.00 94.88 106 MET A O 1
ATOM 842 N N . ALA A 1 107 ? -9.135 -4.159 11.065 1.00 91.69 107 ALA A N 1
ATOM 843 C CA . ALA A 1 107 ? -8.410 -5.403 11.317 1.00 91.69 107 ALA A CA 1
ATOM 844 C C . ALA A 1 107 ? -8.893 -6.556 10.417 1.00 91.69 107 ALA A C 1
ATOM 846 O O . ALA A 1 107 ? -8.084 -7.317 9.891 1.00 91.69 107 ALA A O 1
ATOM 847 N N . GLU A 1 108 ? -10.206 -6.674 10.202 1.00 93.25 108 GLU A N 1
ATOM 848 C CA . GLU A 1 108 ? -10.787 -7.666 9.287 1.00 93.25 108 GLU A CA 1
ATOM 849 C C . GLU A 1 108 ? -10.410 -7.376 7.823 1.00 93.25 108 GLU A C 1
ATOM 851 O O . GLU A 1 108 ? -10.046 -8.286 7.067 1.00 93.25 108 GLU A O 1
ATOM 856 N N . LEU A 1 109 ? -10.432 -6.100 7.429 1.00 92.00 109 LEU A N 1
ATOM 857 C CA . LEU A 1 109 ? -10.053 -5.653 6.093 1.00 92.00 109 LEU A CA 1
ATOM 858 C C . LEU A 1 109 ? -8.570 -5.918 5.807 1.00 92.00 109 LEU A C 1
ATOM 860 O O . LEU A 1 109 ? -8.248 -6.515 4.782 1.00 92.00 109 LEU A O 1
ATOM 864 N N . THR A 1 110 ? -7.661 -5.527 6.704 1.00 88.38 110 THR A N 1
ATOM 865 C CA . THR A 1 110 ? -6.217 -5.737 6.504 1.00 88.38 110 THR A CA 1
ATOM 866 C C . THR A 1 110 ? -5.855 -7.218 6.503 1.00 88.38 110 THR A C 1
ATOM 868 O O . THR A 1 110 ? -5.059 -7.641 5.666 1.00 88.38 110 THR A O 1
ATOM 871 N N . ALA A 1 111 ? -6.495 -8.039 7.343 1.00 87.75 111 ALA A N 1
ATOM 872 C CA . ALA A 1 111 ? -6.339 -9.493 7.296 1.00 87.75 111 ALA A CA 1
ATOM 873 C C . ALA A 1 111 ? -6.779 -10.080 5.945 1.00 87.75 111 ALA A C 1
ATOM 875 O O . ALA A 1 111 ? -6.173 -11.027 5.447 1.00 87.75 111 ALA A O 1
ATOM 876 N N . THR A 1 112 ? -7.822 -9.519 5.332 1.00 89.38 112 THR A N 1
ATOM 877 C CA . THR A 1 112 ? -8.278 -9.9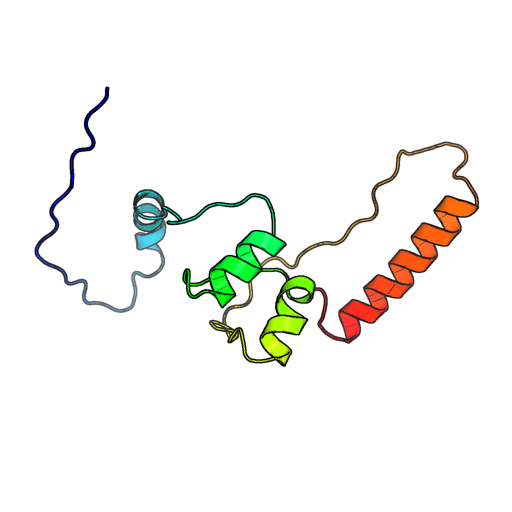21 3.996 1.00 89.38 112 THR A CA 1
ATOM 878 C C . THR A 1 112 ? -7.280 -9.507 2.918 1.00 89.38 112 THR A C 1
ATOM 880 O O . THR A 1 112 ? -6.911 -10.335 2.090 1.00 89.38 112 THR A O 1
ATOM 883 N N . LEU A 1 113 ? -6.772 -8.274 2.962 1.00 86.31 113 LEU A N 1
ATOM 884 C CA . LEU A 1 113 ? -5.792 -7.770 1.993 1.00 86.31 113 LEU A CA 1
ATOM 885 C C . LEU A 1 113 ? -4.453 -8.515 2.045 1.00 86.31 113 LEU A C 1
ATOM 887 O O . LEU A 1 113 ? -3.840 -8.726 1.000 1.00 86.31 113 LEU A O 1
ATOM 891 N N . LYS A 1 114 ? -4.039 -8.976 3.231 1.00 84.75 114 LYS A N 1
ATOM 892 C CA . LYS A 1 114 ? -2.837 -9.801 3.392 1.00 84.75 114 LYS A CA 1
ATOM 893 C C . LYS A 1 114 ? -2.962 -11.166 2.709 1.00 84.75 114 LYS A C 1
ATOM 895 O O . LYS A 1 114 ? -1.992 -11.670 2.162 1.00 84.75 114 LYS A O 1
ATOM 900 N N . ARG A 1 115 ? -4.165 -11.756 2.675 1.00 81.69 115 ARG A N 1
ATOM 901 C CA . ARG A 1 115 ? -4.402 -13.024 1.953 1.00 81.69 115 ARG A CA 1
ATOM 902 C C . ARG A 1 115 ? -4.280 -12.879 0.439 1.00 81.69 115 ARG A C 1
ATOM 904 O O . ARG A 1 115 ? -3.919 -13.840 -0.225 1.00 81.69 115 ARG A O 1
ATOM 911 N N . VAL A 1 116 ? -4.611 -11.703 -0.091 1.00 79.88 116 VAL A N 1
ATOM 912 C CA . VAL A 1 116 ? -4.548 -11.400 -1.531 1.00 79.88 116 VAL A CA 1
ATOM 913 C C . VAL A 1 116 ? -3.159 -10.878 -1.928 1.00 79.88 116 VAL A C 1
ATOM 915 O O . VAL A 1 116 ? -2.949 -10.504 -3.076 1.00 79.88 116 VAL A O 1
ATOM 918 N N . ASP A 1 117 ? -2.202 -10.861 -0.993 1.00 78.00 117 ASP A N 1
ATOM 919 C CA . ASP A 1 117 ? -0.833 -10.399 -1.231 1.00 78.00 117 ASP A CA 1
ATOM 920 C C . ASP A 1 117 ? -0.803 -8.963 -1.795 1.00 78.00 117 ASP A C 1
ATOM 922 O O . ASP A 1 117 ? -0.044 -8.645 -2.703 1.00 78.00 117 ASP A O 1
ATOM 926 N N . ILE A 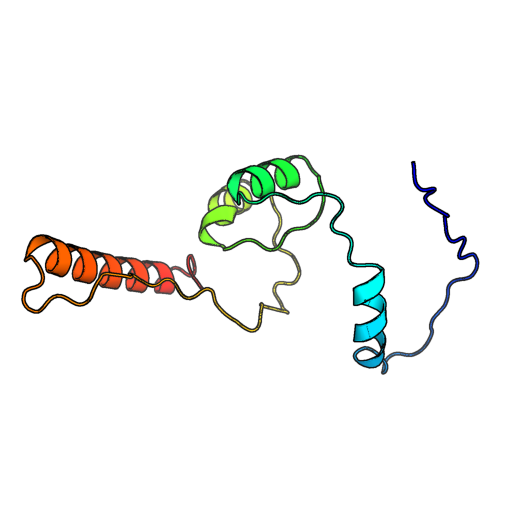1 118 ? -1.709 -8.093 -1.328 1.00 76.44 118 ILE A N 1
ATOM 927 C CA . ILE A 1 118 ? -1.756 -6.662 -1.704 1.00 76.44 118 ILE A CA 1
ATOM 928 C C . ILE A 1 118 ? -0.978 -5.810 -0.692 1.00 76.44 118 ILE A C 1
ATOM 930 O O . ILE A 1 118 ? -0.469 -4.739 -1.030 1.00 76.44 118 ILE A O 1
ATOM 934 N N . VAL A 1 119 ? -0.916 -6.280 0.553 1.00 72.25 119 VAL A N 1
ATOM 935 C CA . VAL A 1 119 ? -0.238 -5.646 1.684 1.00 72.25 119 VAL A CA 1
ATOM 936 C C . VAL A 1 119 ? 0.708 -6.676 2.293 1.00 72.25 119 VAL A C 1
ATOM 938 O O . VAL A 1 119 ? 0.257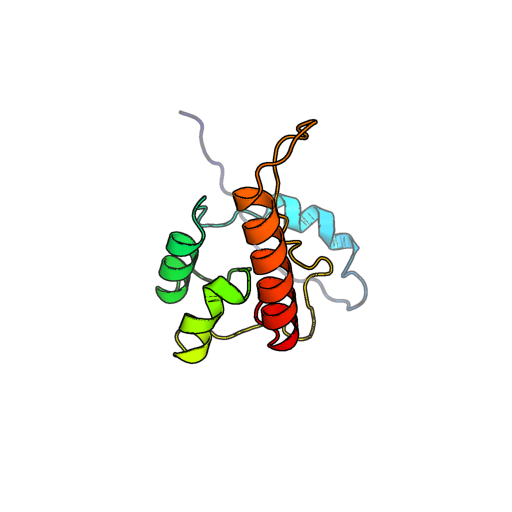 -7.777 2.617 1.00 72.25 119 VAL A O 1
ATOM 941 N N . ASP A 1 120 ? 1.972 -6.289 2.456 1.00 63.56 120 ASP A N 1
ATOM 942 C CA . ASP A 1 120 ? 3.065 -7.118 2.986 1.00 63.56 120 ASP A CA 1
ATOM 943 C C . ASP A 1 120 ? 3.066 -7.180 4.533 1.00 63.56 120 ASP A C 1
ATOM 945 O O . ASP A 1 120 ? 3.073 -6.099 5.164 1.00 63.56 120 ASP A O 1
#

Sequence (120 aa):
MQKIQKCDCENGQAQKPDDFYALCSIWQLFGGSYLRFNNSEVILEAVIGGAGVVQLPKFIAAKAIARRDLQPILQFYPPQTGLAIAVLYPQKRYLSAKVRVFVKFMAELTATLKRVDIVD

Radius of gyration: 21.44 Å; Cα contacts (8 Å, |Δi|>4): 45; chains: 1; bounding box: 58×44×47 Å

Secondary structure (DSSP, 8-state):
--PPPPPP--------TT-TTTTHHHHHHH---S---S-HHHHHHHHHTT-------HHHHHHHHHHTSS----TTS--SS-----------SS--HHHHHHHHHHHHHHHHHHHTTS--

Mean predicted aligned error: 12.99 Å

Foldseek 3Di:
DDDDDDDDDPDDDDDDDPCPPVCPVVCVVVVDDPDDDPDPQVVQVCVLVVSDDDDDQQLNCVVCVVVVSDDDPPPVPDPPDFDDDDDDDDDDPDDDPVVVVVNVVVVVVVVVCVVVVSGD

Solvent-accessible surface area (backbone atoms only — not comparable to full-atom values): 8297 Å² total; per-residue (Å²): 143,80,85,86,81,85,84,86,78,85,81,88,84,88,92,74,99,79,59,82,75,76,50,62,73,57,50,72,77,68,67,70,69,93,71,86,76,96,46,70,68,61,49,50,54,42,38,59,72,64,74,62,88,82,92,72,63,52,69,72,47,46,64,42,42,74,72,63,62,41,80,94,70,65,79,92,62,66,73,95,69,64,64,84,86,77,90,86,74,84,93,54,100,72,72,53,69,68,56,54,53,48,53,50,51,50,53,56,48,52,58,51,38,42,76,70,69,39,48,90

pLDDT: mean 74.84, std 22.84, range [30.02, 95.5]